Protein AF-A0A0L0EN42-F1 (afdb_monomer_lite)

Organism: NCBI:txid43658

Foldseek 3Di:
DDPAEPVSLVQFFPDKAWDDDDPFWTWIWGAGPVRWIKIKTKGDDPSLVVLVVVLVLLVLCVPPPPHAHKYWYADPVRIIIIIGTDDDDDDDPDPVPDPVVVVVVVVVVSCVSVVVVPPVPDDDPPDD

Structure (mmCIF, N/CA/C/O backbone):
data_AF-A0A0L0EN42-F1
#
_entry.id   AF-A0A0L0EN42-F1
#
loop_
_atom_site.group_PDB
_atom_site.id
_atom_site.type_symbol
_atom_site.label_atom_id
_atom_site.label_alt_id
_atom_site.label_comp_id
_atom_site.label_asym_id
_atom_site.label_entity_id
_atom_site.label_seq_id
_atom_site.pdbx_PDB_ins_code
_atom_site.Cartn_x
_atom_site.Cartn_y
_atom_site.Cartn_z
_atom_site.occupancy
_atom_site.B_iso_or_equiv
_atom_site.auth_seq_id
_atom_site.auth_comp_id
_atom_site.auth_asym_id
_atom_site.auth_atom_id
_atom_site.pdbx_PDB_model_num
ATOM 1 N N . MET A 1 1 ? -5.933 -16.077 -3.658 1.00 55.00 1 MET A N 1
ATOM 2 C CA . MET A 1 1 ? -5.236 -16.096 -4.964 1.00 55.00 1 MET A CA 1
ATOM 3 C C . MET A 1 1 ? -3.796 -15.598 -4.807 1.00 55.00 1 MET A C 1
ATOM 5 O O . MET A 1 1 ? -3.584 -14.596 -4.129 1.00 55.00 1 MET A O 1
ATOM 9 N N . GLN A 1 2 ? -2.792 -16.281 -5.372 1.00 58.06 2 GLN A N 1
ATOM 10 C CA . GLN A 1 2 ? -1.400 -15.801 -5.377 1.00 58.06 2 GLN A CA 1
ATOM 11 C C . GLN A 1 2 ? -1.165 -14.893 -6.597 1.00 58.06 2 GLN A C 1
ATOM 13 O O . GLN A 1 2 ? -0.943 -15.361 -7.699 1.00 58.06 2 GLN A O 1
ATOM 18 N N . LEU A 1 3 ? -1.250 -13.575 -6.395 1.00 63.78 3 LEU A N 1
ATOM 19 C CA . LEU A 1 3 ? -0.816 -12.564 -7.374 1.00 63.78 3 LEU A CA 1
ATOM 20 C C . LEU A 1 3 ? 0.704 -12.365 -7.292 1.00 63.78 3 LEU A C 1
ATOM 22 O O . LEU A 1 3 ? 1.148 -11.535 -6.509 1.00 63.78 3 LEU A O 1
ATOM 26 N N . ASP A 1 4 ? 1.511 -13.168 -7.968 1.00 67.56 4 ASP A N 1
ATOM 27 C CA . ASP A 1 4 ? 2.984 -13.143 -7.867 1.00 67.56 4 ASP A CA 1
ATOM 28 C C . ASP A 1 4 ? 3.686 -12.686 -9.153 1.00 67.56 4 ASP A C 1
ATOM 30 O O . ASP A 1 4 ? 4.866 -12.340 -9.132 1.00 67.56 4 ASP A O 1
ATOM 34 N N . SER A 1 5 ? 2.951 -12.604 -10.260 1.00 69.31 5 SER A N 1
ATOM 35 C CA . SER A 1 5 ? 3.481 -12.223 -11.566 1.00 69.31 5 SER A CA 1
ATOM 36 C C . SER A 1 5 ? 2.542 -11.276 -12.322 1.00 69.31 5 SER A C 1
ATOM 38 O O . SER A 1 5 ? 1.325 -11.297 -12.105 1.00 69.31 5 SER A O 1
ATOM 40 N N . PRO A 1 6 ? 3.053 -10.479 -13.281 1.00 69.19 6 PRO A N 1
ATOM 41 C CA . PRO A 1 6 ? 2.205 -9.662 -14.149 1.00 69.19 6 PRO A CA 1
ATOM 42 C C . PRO A 1 6 ? 1.152 -10.486 -14.910 1.00 69.19 6 PRO A C 1
ATOM 44 O O . PRO A 1 6 ? 0.053 -9.995 -15.160 1.00 69.19 6 PRO A O 1
ATOM 47 N N . GLY A 1 7 ? 1.477 -11.736 -15.265 1.00 70.94 7 GLY A N 1
ATOM 48 C CA . GLY A 1 7 ? 0.571 -12.661 -15.950 1.00 70.94 7 GLY A CA 1
ATOM 49 C C . GLY A 1 7 ? -0.623 -13.061 -15.083 1.00 70.94 7 GLY A C 1
ATOM 50 O O . GLY A 1 7 ? -1.767 -12.879 -15.499 1.00 70.94 7 GLY A O 1
ATOM 51 N N . THR A 1 8 ? -0.366 -13.509 -13.850 1.00 73.50 8 THR A N 1
ATOM 52 C CA . THR A 1 8 ? -1.430 -13.843 -12.878 1.00 73.50 8 THR A CA 1
ATOM 53 C C . THR A 1 8 ? -2.295 -12.635 -12.518 1.00 73.50 8 THR A C 1
ATOM 55 O O . THR A 1 8 ? -3.508 -12.764 -12.365 1.00 73.50 8 THR A O 1
ATOM 58 N N . LEU A 1 9 ? -1.696 -11.440 -12.455 1.00 73.25 9 LEU A N 1
ATOM 59 C CA . LEU A 1 9 ? -2.417 -10.197 -12.205 1.00 73.25 9 LEU A CA 1
ATOM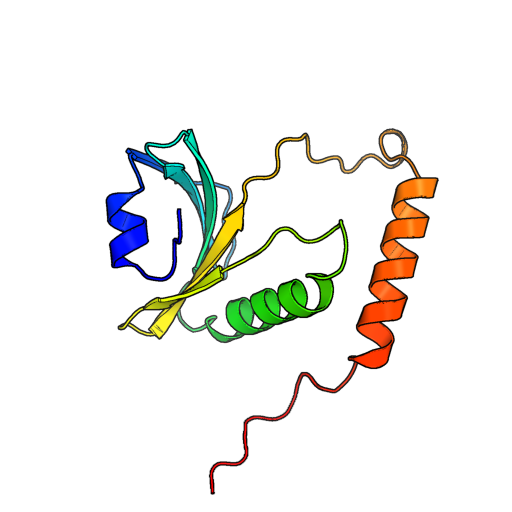 60 C C . LEU A 1 9 ? -3.405 -9.885 -13.333 1.00 73.25 9 LEU A C 1
ATOM 62 O O . LEU A 1 9 ? -4.574 -9.628 -13.062 1.00 73.25 9 LEU A O 1
ATOM 66 N N . LYS A 1 10 ? -2.969 -9.964 -14.596 1.00 74.88 10 LYS A N 1
ATOM 67 C CA . LYS A 1 10 ? -3.837 -9.712 -15.759 1.00 74.88 10 LYS A CA 1
ATOM 68 C C . LYS A 1 10 ? -5.030 -10.662 -15.830 1.00 74.88 10 LYS A C 1
ATOM 70 O O . LYS A 1 10 ? -6.108 -10.229 -16.208 1.00 74.88 10 LYS A O 1
ATOM 75 N N . GLN A 1 11 ? -4.839 -11.929 -15.469 1.00 78.19 11 GLN A N 1
ATOM 76 C CA . GLN A 1 11 ? -5.908 -12.933 -15.488 1.00 78.19 11 GLN A CA 1
ATOM 77 C C . GLN A 1 11 ? -6.940 -12.731 -14.367 1.00 78.19 11 GLN A C 1
ATOM 79 O O . GLN A 1 11 ? -8.078 -13.163 -14.502 1.00 78.19 11 GLN A O 1
ATOM 84 N N . CYS A 1 12 ? -6.551 -12.076 -13.271 1.00 81.12 12 CYS A N 1
ATOM 85 C CA . CYS A 1 12 ? -7.423 -11.806 -12.129 1.00 81.12 12 CYS A CA 1
ATOM 86 C C . CYS A 1 12 ? -8.366 -10.620 -12.367 1.00 81.12 12 CYS A C 1
ATOM 88 O O . CYS A 1 12 ? -9.507 -10.641 -11.909 1.00 81.12 12 CYS A O 1
ATOM 90 N N . ILE A 1 13 ? -7.877 -9.575 -13.044 1.00 87.25 13 ILE A N 1
ATOM 91 C CA . ILE A 1 13 ? -8.533 -8.266 -13.124 1.00 87.25 13 ILE A CA 1
ATOM 92 C C . ILE A 1 13 ? -9.760 -8.316 -14.038 1.00 87.25 13 ILE A C 1
ATOM 94 O O . ILE A 1 13 ? -9.641 -8.561 -15.236 1.00 87.25 13 ILE A O 1
ATOM 98 N N . ILE A 1 14 ? -10.921 -7.963 -13.489 1.00 93.00 14 ILE A N 1
ATOM 99 C CA . ILE A 1 14 ? -12.152 -7.720 -14.258 1.00 93.00 14 ILE A CA 1
ATOM 100 C C . ILE A 1 14 ? -12.394 -6.230 -14.501 1.00 93.00 14 ILE A C 1
ATOM 102 O O . ILE A 1 14 ? -13.063 -5.853 -15.459 1.00 93.00 14 ILE A O 1
ATOM 106 N N . SER A 1 15 ? -11.861 -5.367 -13.634 1.00 92.31 15 SER A N 1
ATOM 107 C CA . SER A 1 15 ? -12.016 -3.922 -13.745 1.00 92.31 15 SER A CA 1
ATOM 108 C C . SER A 1 15 ? -10.841 -3.192 -13.111 1.00 92.31 15 SER A C 1
ATOM 110 O O . SER A 1 15 ? -10.227 -3.660 -12.149 1.00 92.31 15 SER A O 1
ATOM 112 N N . GLN A 1 16 ? -10.540 -2.021 -13.659 1.00 93.31 16 GLN A N 1
ATOM 113 C CA . GLN A 1 16 ? -9.523 -1.120 -13.147 1.00 93.31 16 GLN A CA 1
ATOM 114 C C . GLN A 1 16 ? -10.074 0.302 -13.089 1.00 93.31 16 GLN A C 1
ATOM 116 O O . GLN A 1 16 ? -10.736 0.763 -14.020 1.00 93.31 16 GLN A O 1
ATOM 121 N N . ARG A 1 17 ? -9.780 1.012 -12.002 1.00 92.62 17 ARG A N 1
ATOM 122 C CA . ARG A 1 17 ? -10.180 2.407 -11.807 1.00 92.62 17 ARG A CA 1
ATOM 123 C C . ARG A 1 17 ? -8.960 3.242 -11.419 1.00 92.62 17 ARG A C 1
ATOM 125 O O . ARG A 1 17 ? -8.306 2.904 -10.432 1.00 92.62 17 ARG A O 1
ATOM 132 N N . PRO A 1 18 ? -8.643 4.332 -12.135 1.00 92.00 18 PRO A N 1
ATOM 133 C CA . PRO A 1 18 ? -7.560 5.217 -11.725 1.00 92.00 18 PRO A CA 1
ATOM 134 C C . PRO A 1 18 ? -7.873 5.839 -10.359 1.00 92.00 18 PRO A C 1
ATOM 136 O O . PRO A 1 18 ? -9.006 6.241 -10.081 1.00 92.00 18 PRO A O 1
ATOM 139 N N . LEU A 1 19 ? -6.857 5.899 -9.506 1.00 89.44 19 LEU A N 1
ATOM 140 C CA . LEU A 1 19 ? -6.873 6.627 -8.241 1.00 89.44 19 LEU A CA 1
ATOM 141 C C . LEU A 1 19 ? -5.972 7.858 -8.368 1.00 89.44 19 LEU A C 1
ATOM 143 O O . LEU A 1 19 ? -5.236 8.005 -9.343 1.00 89.44 19 LEU A O 1
ATOM 147 N N . GLN A 1 20 ? -6.001 8.734 -7.365 1.00 86.38 20 GLN A N 1
ATOM 148 C CA . GLN A 1 20 ? -5.085 9.869 -7.319 1.00 86.38 20 GLN A CA 1
ATOM 149 C C . GLN A 1 20 ? -3.629 9.368 -7.303 1.00 86.38 20 GLN A C 1
ATOM 151 O O . GLN A 1 20 ? -3.198 8.679 -6.374 1.00 86.38 20 GLN A O 1
ATOM 156 N N . GLY A 1 21 ? -2.897 9.673 -8.374 1.00 82.50 21 GLY A N 1
ATOM 157 C CA . GLY A 1 21 ? -1.463 9.427 -8.507 1.00 82.50 21 GLY A CA 1
ATOM 158 C C . GLY A 1 21 ? -0.629 10.608 -8.015 1.00 82.50 21 GLY A C 1
ATOM 159 O O . GLY A 1 21 ? -1.152 11.591 -7.485 1.00 82.50 21 GLY A O 1
ATOM 160 N N . GLY A 1 22 ? 0.681 10.515 -8.216 1.00 84.31 22 GLY A N 1
ATOM 161 C CA . GLY A 1 22 ? 1.627 11.589 -7.935 1.00 84.31 22 GLY A CA 1
ATOM 162 C C . GLY A 1 22 ? 2.695 11.698 -9.017 1.00 84.31 22 GLY A C 1
ATOM 163 O O . GLY A 1 22 ? 2.691 10.971 -10.002 1.00 84.31 22 GLY A O 1
ATOM 164 N N . LEU A 1 23 ? 3.668 12.584 -8.808 1.00 84.88 23 LEU A N 1
ATOM 165 C CA . LEU A 1 23 ? 4.730 12.853 -9.789 1.00 84.88 23 LEU A CA 1
ATOM 166 C C . LEU A 1 23 ? 5.629 11.639 -10.087 1.00 84.88 23 LEU A C 1
ATOM 168 O O . LEU A 1 23 ? 6.286 11.591 -11.121 1.00 84.88 23 LEU A O 1
ATOM 172 N N . THR A 1 24 ? 5.685 10.667 -9.173 1.00 85.25 24 THR A N 1
ATOM 173 C CA . THR A 1 24 ? 6.597 9.515 -9.251 1.00 85.25 24 THR A CA 1
ATOM 174 C C . THR A 1 24 ? 5.896 8.194 -9.549 1.00 85.25 24 THR A C 1
ATOM 176 O O . THR A 1 24 ? 6.571 7.190 -9.794 1.00 85.25 24 THR A O 1
ATOM 179 N N . HIS A 1 25 ? 4.563 8.161 -9.495 1.00 88.44 25 HIS A N 1
ATOM 180 C CA . HIS A 1 25 ? 3.796 6.930 -9.619 1.00 88.44 25 HIS A CA 1
ATOM 181 C C . HIS A 1 25 ? 2.334 7.177 -9.989 1.00 88.44 25 HIS A C 1
ATOM 183 O O . HIS A 1 25 ? 1.707 8.121 -9.507 1.00 88.44 25 HIS A O 1
ATOM 189 N N . ASP A 1 26 ? 1.771 6.226 -10.724 1.00 90.19 26 ASP A N 1
ATOM 190 C CA . ASP A 1 26 ? 0.330 6.111 -10.908 1.00 90.19 26 ASP A CA 1
ATOM 191 C C . ASP A 1 26 ? -0.255 5.152 -9.876 1.00 90.19 26 ASP A C 1
ATOM 193 O O . ASP A 1 26 ? 0.353 4.129 -9.550 1.00 90.19 26 ASP A O 1
ATOM 197 N N . ASN A 1 27 ? -1.458 5.462 -9.394 1.00 92.19 27 ASN A N 1
ATOM 198 C CA . ASN A 1 27 ? -2.240 4.561 -8.557 1.00 92.19 27 ASN A CA 1
ATOM 199 C C . ASN A 1 27 ? -3.474 4.088 -9.324 1.00 92.19 27 ASN A C 1
ATOM 201 O O . ASN A 1 27 ? -4.190 4.869 -9.948 1.00 92.19 27 ASN A O 1
ATOM 205 N N . THR A 1 28 ? -3.756 2.795 -9.262 1.00 93.31 28 THR A N 1
ATOM 206 C CA . THR A 1 28 ? -4.943 2.194 -9.874 1.00 93.31 28 THR A CA 1
ATOM 207 C C . THR A 1 28 ? -5.552 1.203 -8.899 1.00 93.31 28 THR A C 1
ATOM 209 O O . THR A 1 28 ? -4.843 0.378 -8.329 1.00 93.31 28 THR A O 1
ATOM 212 N N . LEU A 1 29 ? -6.861 1.281 -8.696 1.00 93.44 29 LEU A N 1
ATOM 213 C CA . LEU A 1 29 ? -7.624 0.242 -8.024 1.00 93.44 29 LEU A CA 1
ATOM 214 C C . LEU A 1 29 ? -7.875 -0.887 -9.022 1.00 93.44 29 LEU A C 1
ATOM 216 O O . LEU A 1 29 ? -8.455 -0.658 -10.081 1.00 93.44 29 LEU A O 1
ATOM 220 N N . LEU A 1 30 ? -7.434 -2.085 -8.677 1.00 93.31 30 LEU A N 1
ATOM 221 C CA . LEU A 1 30 ? -7.657 -3.319 -9.411 1.00 93.31 30 LEU A CA 1
ATOM 222 C C . LEU A 1 30 ? -8.744 -4.111 -8.693 1.00 93.31 30 LEU A C 1
ATOM 224 O O . LEU A 1 30 ? -8.632 -4.358 -7.491 1.00 93.31 30 LEU A O 1
ATOM 228 N N . ILE A 1 31 ? -9.773 -4.509 -9.431 1.00 93.81 31 ILE A N 1
ATOM 229 C CA . ILE A 1 31 ? -10.866 -5.339 -8.933 1.00 93.81 31 ILE A CA 1
ATOM 230 C C . ILE A 1 31 ? -10.761 -6.686 -9.633 1.00 93.81 31 ILE A C 1
ATOM 232 O O . ILE A 1 31 ? -10.784 -6.756 -10.867 1.00 93.81 31 ILE A O 1
ATOM 236 N N . CYS A 1 32 ? -10.615 -7.741 -8.842 1.00 91.62 32 CYS A N 1
ATOM 237 C CA . CYS A 1 32 ? -10.498 -9.103 -9.331 1.00 91.62 32 CYS A CA 1
ATOM 238 C C . CYS A 1 32 ? -11.849 -9.815 -9.437 1.00 91.62 32 CYS A C 1
ATOM 240 O O . CYS A 1 32 ? -12.828 -9.421 -8.804 1.00 91.62 32 CYS A O 1
ATOM 242 N N . ALA A 1 33 ? -11.892 -10.892 -10.225 1.00 90.38 33 ALA A N 1
ATOM 243 C CA . ALA A 1 33 ? -13.086 -11.723 -10.400 1.00 90.38 33 ALA A CA 1
ATOM 244 C C . ALA A 1 33 ? -13.604 -12.336 -9.085 1.00 90.38 33 ALA A C 1
ATOM 246 O O . ALA A 1 33 ? -14.804 -12.535 -8.934 1.00 90.38 33 ALA A O 1
ATOM 247 N N . ASP A 1 34 ? -12.710 -12.601 -8.127 1.00 89.31 34 ASP A N 1
ATOM 248 C CA . ASP A 1 34 ? -13.047 -13.103 -6.788 1.00 89.31 34 ASP A CA 1
ATOM 249 C C . ASP A 1 34 ? -13.562 -12.008 -5.832 1.00 89.31 34 ASP A C 1
ATOM 251 O O . ASP A 1 34 ? -13.780 -12.266 -4.651 1.00 89.31 34 ASP A O 1
ATOM 255 N N . GLY A 1 35 ? -13.738 -10.779 -6.327 1.00 89.19 35 GLY A N 1
ATOM 256 C CA . GLY A 1 35 ? -14.147 -9.615 -5.544 1.00 89.19 35 GLY A CA 1
ATOM 257 C C . GLY A 1 35 ? -13.012 -8.966 -4.752 1.00 89.19 35 GLY A C 1
ATOM 258 O O . GLY A 1 35 ? -13.221 -7.900 -4.170 1.00 89.19 35 GLY A O 1
ATOM 259 N N . SER A 1 36 ? -11.804 -9.547 -4.740 1.00 89.81 36 SER A N 1
ATOM 260 C CA . SER A 1 36 ? -10.667 -8.938 -4.053 1.00 89.81 36 SER A CA 1
ATOM 261 C C . SER A 1 36 ? -10.249 -7.632 -4.729 1.00 89.81 36 SER A C 1
ATOM 263 O O . SER A 1 36 ? -10.267 -7.489 -5.956 1.00 89.81 36 SER A O 1
ATOM 265 N N . GLN A 1 37 ? -9.875 -6.657 -3.904 1.00 92.50 37 GLN A N 1
ATOM 266 C CA . GLN A 1 37 ? -9.498 -5.324 -4.352 1.00 92.50 37 GLN A CA 1
ATOM 267 C C . GLN A 1 37 ? -8.061 -5.012 -3.955 1.00 92.50 37 GLN A C 1
ATOM 269 O O . GLN A 1 37 ? -7.644 -5.225 -2.814 1.00 92.50 37 GLN A O 1
ATOM 274 N N . TRP A 1 38 ? -7.308 -4.472 -4.907 1.00 92.69 38 TRP A N 1
ATOM 275 C CA . TRP A 1 38 ? -5.888 -4.182 -4.752 1.00 92.69 38 TRP A CA 1
ATOM 276 C C . TRP A 1 38 ? -5.582 -2.781 -5.252 1.00 92.69 38 TRP A C 1
ATOM 278 O O . TRP A 1 38 ? -5.990 -2.394 -6.343 1.00 92.69 38 TRP A O 1
ATOM 288 N N . VAL A 1 39 ? -4.807 -2.018 -4.493 1.00 92.38 39 VAL A N 1
ATOM 289 C CA . VAL A 1 39 ? -4.206 -0.784 -4.992 1.00 92.38 39 VAL A CA 1
ATOM 290 C C . VAL A 1 39 ? -2.877 -1.141 -5.645 1.00 92.38 39 VAL A C 1
ATOM 292 O O . VAL A 1 39 ? -1.968 -1.652 -4.991 1.00 92.38 39 VAL A O 1
ATOM 295 N N . CYS A 1 40 ? -2.768 -0.858 -6.937 1.00 91.81 40 CYS A N 1
ATOM 296 C CA . CYS A 1 40 ? -1.554 -0.988 -7.723 1.00 91.81 40 CYS A CA 1
ATOM 297 C C . CYS A 1 40 ? -0.882 0.372 -7.867 1.00 91.81 40 CYS A C 1
ATOM 299 O O . CYS A 1 40 ? -1.424 1.271 -8.510 1.00 91.81 40 CYS A O 1
ATOM 301 N N . LYS A 1 41 ? 0.320 0.490 -7.310 1.00 92.44 41 LYS A N 1
ATOM 302 C CA . LYS A 1 41 ? 1.199 1.645 -7.464 1.00 92.44 41 LYS A CA 1
ATOM 303 C C . LYS A 1 41 ? 2.271 1.321 -8.495 1.00 92.44 41 LYS A C 1
ATOM 305 O O . LYS A 1 41 ? 3.076 0.418 -8.277 1.00 92.44 41 LYS A O 1
ATOM 310 N N . ARG A 1 42 ? 2.282 2.022 -9.626 1.00 90.00 42 ARG A N 1
ATOM 311 C CA . ARG A 1 42 ? 3.227 1.796 -10.731 1.00 90.00 42 ARG A CA 1
ATOM 312 C C . ARG A 1 42 ? 4.219 2.947 -10.816 1.00 90.00 42 ARG A C 1
ATOM 314 O O . ARG A 1 42 ? 3.802 4.095 -10.889 1.00 90.00 42 ARG A O 1
ATOM 321 N N . SER A 1 43 ? 5.517 2.650 -10.836 1.0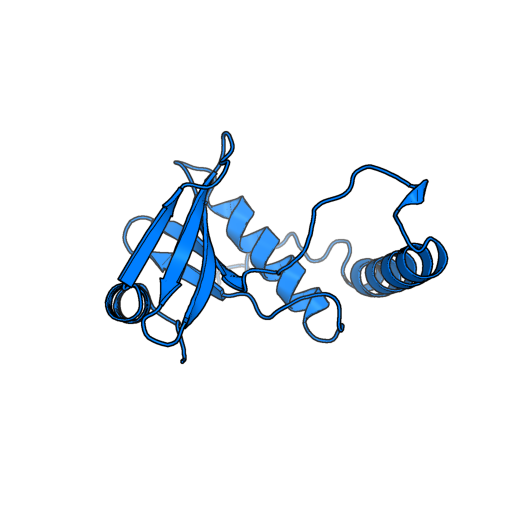0 88.00 43 SER A N 1
ATOM 322 C CA . SER A 1 43 ? 6.564 3.675 -10.946 1.00 88.00 43 SER A CA 1
ATOM 323 C C . SER A 1 43 ? 6.519 4.387 -12.299 1.00 88.00 43 SER A C 1
ATOM 325 O O . SER A 1 43 ? 6.458 3.718 -13.334 1.00 88.00 43 SER A O 1
ATOM 327 N N . LEU A 1 44 ? 6.660 5.713 -12.294 1.00 84.81 44 LEU A N 1
ATOM 328 C CA . LEU A 1 44 ? 6.855 6.523 -13.495 1.00 84.81 44 LEU A CA 1
ATOM 329 C C . LEU A 1 44 ? 8.353 6.770 -13.736 1.00 84.81 44 LEU A C 1
ATOM 331 O O . LEU A 1 44 ? 9.081 7.225 -12.852 1.00 84.81 44 LEU A O 1
ATOM 335 N N . GLY A 1 45 ? 8.825 6.472 -14.949 1.00 76.75 45 GLY A N 1
ATOM 336 C CA . GLY A 1 45 ? 10.191 6.779 -15.385 1.00 76.75 45 GLY A CA 1
ATOM 337 C C . GLY A 1 45 ? 11.293 6.173 -14.502 1.00 76.75 45 GLY A C 1
ATOM 338 O O . GLY A 1 45 ? 11.311 4.970 -14.239 1.00 76.75 45 GLY A O 1
ATOM 339 N N . ARG A 1 46 ? 12.244 7.013 -14.065 1.00 68.62 46 ARG A N 1
ATOM 340 C CA . ARG A 1 46 ? 13.442 6.600 -13.304 1.00 68.62 46 ARG A CA 1
ATOM 341 C C . ARG A 1 46 ? 13.192 6.389 -11.802 1.00 68.62 46 ARG A C 1
ATOM 343 O O . ARG A 1 46 ? 14.113 6.004 -11.090 1.00 68.62 46 ARG A O 1
ATOM 350 N N . HIS A 1 47 ? 11.972 6.592 -11.298 1.00 66.00 47 HIS A N 1
ATOM 351 C CA . HIS A 1 47 ? 11.649 6.503 -9.862 1.00 66.00 47 HIS A CA 1
ATOM 352 C C . HIS A 1 47 ? 11.445 5.066 -9.347 1.00 66.00 47 HIS A C 1
ATOM 354 O O . HIS A 1 47 ? 10.669 4.818 -8.427 1.00 66.00 47 HIS A O 1
ATOM 360 N N . GLN A 1 48 ? 12.153 4.101 -9.933 1.00 66.25 48 GLN A N 1
ATOM 361 C CA . GLN A 1 48 ? 12.002 2.676 -9.637 1.00 66.25 48 GLN A CA 1
ATOM 362 C C . GLN A 1 48 ? 12.530 2.310 -8.243 1.00 66.25 48 GLN A C 1
ATOM 364 O O . GLN A 1 48 ? 11.975 1.435 -7.596 1.00 66.25 48 GLN A O 1
ATOM 369 N N . SER A 1 49 ? 13.560 2.993 -7.732 1.00 62.59 49 SER A N 1
ATOM 370 C CA . SER A 1 49 ? 14.122 2.693 -6.404 1.00 62.59 49 SER A CA 1
ATOM 371 C C . SER A 1 49 ? 13.125 2.912 -5.260 1.00 62.59 49 SER A C 1
ATOM 373 O O . SER A 1 49 ? 13.162 2.183 -4.272 1.00 62.59 49 SER A O 1
ATOM 375 N N . GLY A 1 50 ? 12.195 3.861 -5.409 1.00 81.19 50 GLY A N 1
ATOM 376 C CA . GLY A 1 50 ? 11.247 4.224 -4.355 1.00 81.19 50 GLY A CA 1
ATOM 377 C C . GLY A 1 50 ? 10.281 3.099 -3.976 1.00 81.19 50 GLY A C 1
ATOM 378 O O . GLY A 1 50 ? 10.038 2.886 -2.791 1.00 81.19 50 GLY A O 1
ATOM 379 N N . LEU A 1 51 ? 9.775 2.337 -4.954 1.00 87.81 51 LEU A N 1
ATOM 380 C CA . LEU A 1 51 ? 8.820 1.253 -4.680 1.00 87.81 51 LEU A CA 1
ATOM 381 C C . LEU A 1 51 ? 9.480 0.044 -4.014 1.00 87.81 51 LEU A C 1
ATOM 383 O O . LEU A 1 51 ? 8.852 -0.606 -3.182 1.00 87.81 51 LEU A O 1
ATOM 387 N N . ALA A 1 52 ? 10.745 -0.240 -4.331 1.00 85.19 52 ALA A N 1
ATOM 388 C CA . ALA A 1 52 ? 11.502 -1.292 -3.660 1.00 85.19 52 ALA A CA 1
ATOM 389 C C . ALA A 1 52 ? 11.749 -0.960 -2.181 1.00 85.19 52 ALA A C 1
ATOM 391 O O . ALA A 1 52 ? 11.558 -1.818 -1.319 1.00 85.19 52 ALA A O 1
ATOM 392 N N . THR A 1 53 ? 12.121 0.288 -1.879 1.00 85.38 53 THR A N 1
ATOM 393 C CA . THR A 1 53 ? 12.259 0.757 -0.494 1.00 85.38 53 THR A CA 1
ATOM 394 C C . THR A 1 53 ? 10.925 0.693 0.245 1.00 85.38 53 THR A C 1
ATOM 396 O O . THR A 1 53 ? 10.876 0.169 1.352 1.00 85.38 53 THR A O 1
ATOM 399 N N . GLU A 1 54 ? 9.837 1.150 -0.378 1.00 88.00 54 GLU A N 1
ATOM 400 C CA . GLU A 1 54 ? 8.491 1.095 0.205 1.00 88.00 54 GLU A CA 1
ATOM 401 C C . GLU A 1 54 ? 8.041 -0.346 0.495 1.00 88.00 54 GLU A C 1
ATOM 403 O O . GLU A 1 54 ? 7.564 -0.634 1.592 1.00 88.00 54 GLU A O 1
ATOM 408 N N . ALA A 1 55 ? 8.261 -1.279 -0.436 1.00 88.31 55 ALA A N 1
ATOM 409 C CA . ALA A 1 55 ? 7.978 -2.700 -0.229 1.00 88.31 55 ALA A CA 1
ATOM 410 C C . ALA A 1 55 ? 8.781 -3.288 0.944 1.00 88.31 55 ALA A C 1
ATOM 412 O O . ALA A 1 55 ? 8.244 -4.055 1.743 1.00 88.31 55 ALA A O 1
ATOM 413 N N . ASN A 1 56 ? 10.052 -2.900 1.080 1.00 84.69 56 ASN A N 1
ATOM 414 C CA . ASN A 1 56 ? 10.884 -3.314 2.207 1.00 84.69 56 ASN A CA 1
ATOM 415 C C . ASN A 1 56 ? 10.382 -2.733 3.539 1.00 84.69 56 ASN A C 1
ATOM 417 O O . ASN A 1 56 ? 10.399 -3.413 4.555 1.00 84.69 56 ASN A O 1
ATOM 421 N N . THR A 1 57 ? 9.877 -1.499 3.564 1.00 84.38 57 THR A N 1
ATOM 422 C CA . THR A 1 57 ? 9.247 -0.956 4.778 1.00 84.38 57 THR A CA 1
ATOM 423 C C . THR A 1 57 ? 8.029 -1.783 5.193 1.00 84.38 57 THR A C 1
ATOM 425 O O . THR A 1 57 ? 7.874 -2.087 6.374 1.00 84.38 57 THR A O 1
ATOM 428 N N . TYR A 1 58 ? 7.194 -2.206 4.240 1.00 85.75 58 TYR A N 1
ATOM 429 C CA . TYR A 1 58 ? 6.064 -3.087 4.538 1.00 85.75 58 TYR A CA 1
ATOM 430 C C . TYR A 1 58 ? 6.497 -4.458 5.074 1.00 85.75 58 TYR A C 1
ATOM 432 O O . TYR A 1 58 ? 5.834 -4.975 5.971 1.00 85.75 58 TYR A O 1
ATOM 440 N N . SER A 1 59 ? 7.597 -5.040 4.582 1.00 83.25 59 SER A N 1
ATOM 441 C CA . SER A 1 59 ? 8.085 -6.331 5.091 1.00 83.25 59 SER A CA 1
ATOM 442 C C . SER A 1 59 ? 8.578 -6.240 6.538 1.00 83.25 59 SER A C 1
ATOM 444 O O . SER A 1 59 ? 8.305 -7.145 7.324 1.00 83.25 59 SER A O 1
ATOM 446 N N . LEU A 1 60 ? 9.209 -5.126 6.930 1.00 81.38 60 LEU A N 1
ATOM 447 C CA . LEU A 1 60 ? 9.585 -4.872 8.329 1.00 81.38 60 LEU A CA 1
ATOM 448 C C . LEU A 1 60 ? 8.364 -4.8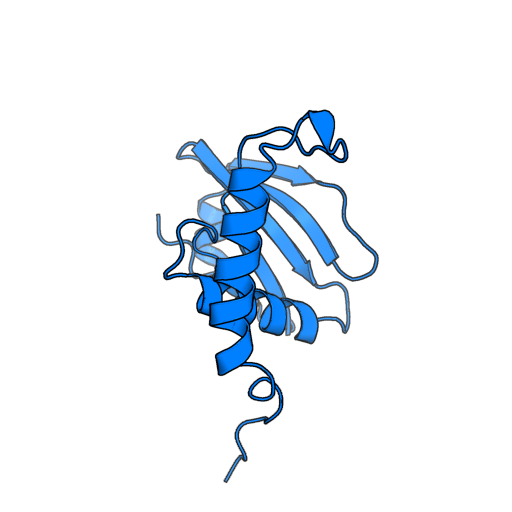15 9.255 1.00 81.38 60 LEU A C 1
ATOM 450 O O . LEU A 1 60 ? 8.441 -5.201 10.419 1.00 81.38 60 LEU A O 1
ATOM 454 N N . LEU A 1 61 ? 7.228 -4.357 8.732 1.00 80.56 61 LEU A N 1
ATOM 455 C CA . LEU A 1 61 ? 5.972 -4.251 9.467 1.00 80.56 61 LEU A CA 1
ATOM 456 C C . LEU A 1 61 ? 5.089 -5.503 9.341 1.00 80.56 61 LEU A C 1
ATOM 458 O O . LEU A 1 61 ? 4.028 -5.537 9.957 1.00 80.56 61 LEU A O 1
ATOM 462 N N . ALA A 1 62 ? 5.492 -6.534 8.591 1.00 79.94 62 ALA A N 1
ATOM 463 C CA . ALA A 1 62 ? 4.633 -7.681 8.271 1.00 79.94 62 ALA A CA 1
ATOM 464 C C . ALA A 1 62 ? 4.172 -8.482 9.503 1.00 79.94 62 ALA A C 1
ATOM 466 O O . ALA A 1 62 ? 3.098 -9.073 9.483 1.00 79.94 62 ALA A O 1
ATOM 467 N N . ASN A 1 63 ? 4.956 -8.467 10.586 1.00 74.56 63 ASN A N 1
ATOM 468 C CA . ASN A 1 63 ? 4.603 -9.112 11.859 1.00 74.56 63 ASN A CA 1
ATOM 469 C C . ASN A 1 63 ? 3.736 -8.225 12.768 1.00 74.56 63 ASN A C 1
ATOM 471 O O . ASN A 1 63 ? 3.473 -8.576 13.915 1.00 74.56 63 ASN A O 1
ATOM 475 N N . THR A 1 64 ? 3.314 -7.061 12.279 1.00 74.19 64 THR A N 1
ATOM 476 C CA . THR A 1 64 ? 2.383 -6.179 12.977 1.00 74.19 64 THR A CA 1
ATOM 477 C C . THR A 1 64 ? 0.987 -6.334 12.405 1.00 74.19 64 THR A C 1
ATOM 479 O O . THR A 1 64 ? 0.810 -6.618 11.225 1.00 74.19 64 THR A O 1
ATOM 482 N N . HIS A 1 65 ? -0.025 -6.028 13.208 1.00 74.44 65 HIS A N 1
ATOM 483 C CA . HIS A 1 65 ? -1.406 -5.941 12.728 1.00 74.44 65 HIS A CA 1
ATOM 484 C C . HIS A 1 65 ? -1.662 -4.705 11.840 1.00 74.44 65 HIS A C 1
ATOM 486 O O . HIS A 1 65 ? -2.792 -4.472 11.422 1.00 74.44 65 HIS A O 1
ATOM 492 N N . PHE A 1 66 ? -0.633 -3.890 11.579 1.00 72.12 66 PHE A N 1
ATOM 493 C CA . PHE A 1 66 ? -0.751 -2.583 10.930 1.00 72.12 66 PHE A CA 1
ATOM 494 C C . PHE A 1 66 ? -0.413 -2.609 9.443 1.00 72.12 66 PHE A C 1
ATOM 496 O O . PHE A 1 66 ? -0.840 -1.726 8.700 1.00 72.12 66 PHE A O 1
ATOM 503 N N . ALA A 1 67 ? 0.361 -3.599 9.002 1.00 75.19 67 ALA A N 1
ATOM 504 C CA . ALA A 1 67 ? 0.705 -3.764 7.603 1.00 75.19 67 ALA A CA 1
ATOM 505 C C . ALA A 1 67 ? -0.037 -4.962 7.028 1.00 75.19 67 ALA A C 1
ATOM 507 O O . ALA A 1 67 ? 0.103 -6.092 7.490 1.00 75.19 67 ALA A O 1
ATOM 508 N N . LEU A 1 68 ? -0.798 -4.710 5.971 1.00 80.25 68 LEU A N 1
ATOM 509 C CA . LEU A 1 68 ? -1.308 -5.789 5.146 1.00 80.25 68 LEU A CA 1
ATOM 510 C C . LEU A 1 68 ? -0.194 -6.302 4.221 1.00 80.25 68 LEU A C 1
ATOM 512 O O . LEU A 1 68 ? 0.658 -5.511 3.801 1.00 80.25 68 LEU A O 1
ATOM 516 N N . PRO A 1 69 ? -0.197 -7.600 3.867 1.00 82.00 69 PRO A N 1
ATOM 517 C CA . PRO A 1 69 ? 0.805 -8.171 2.979 1.00 82.00 69 PRO A CA 1
ATOM 518 C C . PRO A 1 69 ? 0.854 -7.428 1.644 1.00 82.00 69 PRO A C 1
ATOM 520 O O . PRO A 1 69 ? -0.141 -7.365 0.923 1.00 82.00 69 PRO A O 1
ATOM 523 N N . THR A 1 70 ? 2.018 -6.885 1.301 1.00 87.81 70 THR A N 1
ATOM 524 C CA . THR A 1 70 ? 2.246 -6.221 0.013 1.00 87.81 70 THR A CA 1
ATOM 525 C C . THR A 1 70 ? 3.073 -7.098 -0.912 1.00 87.81 70 THR A C 1
ATOM 527 O O . THR A 1 70 ? 3.730 -8.048 -0.481 1.00 87.81 70 THR A O 1
ATOM 530 N N . LYS A 1 71 ? 3.021 -6.804 -2.211 1.00 88.19 71 LYS A N 1
ATOM 531 C CA . LYS A 1 71 ? 3.770 -7.541 -3.228 1.00 88.19 71 LYS A CA 1
ATOM 532 C C . LYS A 1 71 ? 4.417 -6.599 -4.220 1.00 88.19 71 LYS A C 1
ATOM 534 O O . LYS A 1 71 ? 3.735 -5.810 -4.869 1.00 88.19 71 LYS A O 1
ATOM 539 N N . LEU A 1 72 ? 5.731 -6.719 -4.360 1.00 88.88 72 LEU A N 1
ATOM 540 C CA . LEU A 1 72 ? 6.494 -6.001 -5.369 1.00 88.88 72 LEU A CA 1
ATOM 541 C C . LEU A 1 72 ? 6.663 -6.889 -6.602 1.00 88.88 72 LEU A C 1
ATOM 543 O O . LEU A 1 72 ? 7.346 -7.908 -6.551 1.00 88.88 72 LEU A O 1
ATOM 547 N N . ILE A 1 73 ? 6.067 -6.478 -7.714 1.00 87.56 73 ILE A N 1
ATOM 548 C CA . ILE A 1 73 ? 6.201 -7.129 -9.013 1.00 87.56 73 ILE A CA 1
ATOM 549 C C . ILE A 1 73 ? 7.146 -6.291 -9.871 1.00 87.56 73 ILE A C 1
ATOM 551 O O . ILE A 1 73 ? 6.933 -5.093 -10.080 1.00 87.56 73 ILE A O 1
ATOM 555 N N . ARG A 1 74 ? 8.194 -6.929 -10.390 1.00 81.81 74 ARG A N 1
ATOM 556 C CA . ARG A 1 74 ? 9.109 -6.329 -11.366 1.00 81.81 74 ARG A CA 1
ATOM 557 C C . ARG A 1 74 ? 8.667 -6.749 -12.763 1.00 81.81 74 ARG A C 1
ATOM 559 O O . ARG A 1 74 ? 8.367 -7.917 -12.981 1.00 81.81 74 ARG A O 1
ATOM 566 N N . SER A 1 75 ? 8.575 -5.787 -13.673 1.00 68.44 75 SER A N 1
ATOM 567 C CA . SER A 1 75 ? 8.285 -6.030 -15.087 1.00 68.44 75 SER A CA 1
ATOM 568 C C . SER A 1 75 ? 9.573 -5.974 -15.904 1.00 68.44 75 SER A C 1
ATOM 570 O O . SER A 1 75 ? 10.522 -5.285 -15.521 1.00 68.44 75 SER A O 1
ATOM 572 N N . ASP A 1 76 ? 9.561 -6.623 -17.062 1.00 67.62 76 ASP A N 1
ATOM 573 C CA . ASP A 1 76 ? 10.707 -6.770 -17.968 1.00 67.62 76 ASP A CA 1
ATOM 574 C C . ASP A 1 76 ? 11.253 -5.417 -18.466 1.00 67.62 76 ASP A C 1
ATOM 576 O O . ASP A 1 76 ? 12.444 -5.269 -18.723 1.00 67.62 76 ASP A O 1
ATOM 580 N N . ASN A 1 77 ? 10.410 -4.378 -18.494 1.00 64.81 77 ASN A N 1
ATOM 581 C CA . ASN A 1 77 ? 10.773 -3.021 -18.928 1.00 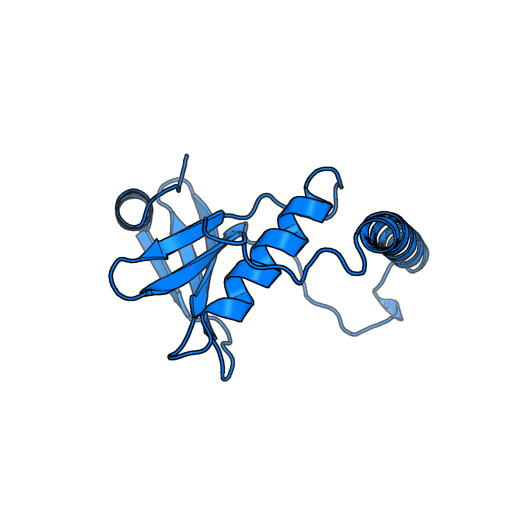64.81 77 ASN A CA 1
ATOM 582 C C . ASN A 1 77 ? 11.352 -2.150 -17.793 1.00 64.81 77 ASN A C 1
ATOM 584 O O . ASN A 1 77 ? 11.207 -0.927 -17.814 1.00 64.81 77 ASN A O 1
ATOM 588 N N . ALA A 1 78 ? 11.914 -2.766 -16.750 1.00 64.38 78 ALA A N 1
ATOM 589 C CA . ALA A 1 78 ? 12.386 -2.128 -15.514 1.00 64.38 78 ALA A CA 1
ATOM 590 C C . ALA A 1 78 ? 11.306 -1.394 -14.681 1.00 64.38 78 ALA A C 1
ATOM 592 O O . ALA A 1 78 ? 11.574 -0.947 -13.568 1.00 64.38 78 ALA A O 1
ATOM 593 N N . SER A 1 79 ? 10.056 -1.302 -15.144 1.00 76.19 79 SER A N 1
ATOM 594 C CA . SER A 1 79 ? 8.966 -0.729 -14.350 1.00 76.19 79 SER A CA 1
ATOM 595 C C . SER A 1 79 ? 8.640 -1.612 -13.143 1.00 76.19 79 SER A C 1
ATOM 597 O O . SER A 1 79 ? 8.502 -2.831 -13.281 1.00 76.19 79 SER A O 1
ATOM 599 N N . GLN A 1 80 ? 8.439 -0.996 -11.980 1.00 86.25 80 GLN A N 1
ATOM 600 C CA . GLN A 1 80 ? 8.013 -1.688 -10.767 1.00 86.25 80 GLN A CA 1
ATOM 601 C C . GLN A 1 80 ? 6.534 -1.423 -10.487 1.00 86.25 80 GLN A C 1
ATOM 603 O O . GLN A 1 80 ? 6.023 -0.322 -10.719 1.00 86.25 80 GLN A O 1
ATOM 608 N N . MET A 1 81 ? 5.851 -2.442 -9.976 1.00 90.12 81 MET A N 1
ATOM 609 C CA . MET A 1 81 ? 4.487 -2.351 -9.472 1.00 90.12 81 MET A CA 1
ATOM 610 C C . MET A 1 81 ? 4.462 -2.837 -8.030 1.00 90.12 81 MET A C 1
ATOM 612 O O . MET A 1 81 ? 4.897 -3.948 -7.742 1.00 90.12 81 MET A O 1
ATOM 616 N N . LEU A 1 82 ? 3.938 -2.018 -7.129 1.00 91.81 82 LEU A N 1
ATOM 617 C CA . LEU A 1 82 ? 3.663 -2.400 -5.753 1.00 91.81 82 LEU A CA 1
ATOM 618 C C . LEU A 1 82 ? 2.159 -2.620 -5.604 1.00 91.81 82 LEU A C 1
ATOM 620 O O . LEU A 1 82 ? 1.365 -1.698 -5.795 1.00 91.81 82 LEU A O 1
ATOM 624 N N . LEU A 1 83 ? 1.776 -3.848 -5.279 1.00 92.19 83 LEU A N 1
ATOM 625 C CA . LEU A 1 83 ? 0.407 -4.231 -4.970 1.00 92.19 83 LEU A CA 1
ATOM 626 C C . LEU A 1 83 ? 0.216 -4.248 -3.460 1.00 92.19 83 LEU A C 1
ATOM 628 O O . LEU A 1 83 ? 0.982 -4.883 -2.731 1.00 92.19 83 LEU A O 1
ATOM 632 N N . ARG A 1 84 ? -0.844 -3.594 -3.001 1.00 91.38 84 ARG A N 1
ATOM 633 C CA . ARG A 1 84 ? -1.308 -3.661 -1.615 1.00 91.38 84 ARG A CA 1
ATOM 634 C C . ARG A 1 84 ? -2.811 -3.933 -1.589 1.00 91.38 84 ARG A C 1
ATOM 636 O O . ARG A 1 84 ? -3.505 -3.435 -2.479 1.00 91.38 84 ARG A O 1
ATOM 643 N N . PRO A 1 85 ? -3.327 -4.691 -0.613 1.00 90.81 85 PRO A N 1
ATOM 644 C CA . PRO A 1 85 ? -4.763 -4.851 -0.452 1.00 90.81 85 PRO A CA 1
ATOM 645 C C . PRO A 1 85 ? -5.434 -3.487 -0.293 1.00 90.81 85 PRO A C 1
ATOM 647 O O . PRO A 1 85 ? -4.872 -2.574 0.321 1.00 90.81 85 PRO A O 1
ATOM 650 N N . TYR A 1 86 ? -6.617 -3.335 -0.878 1.00 89.44 86 TYR A N 1
ATOM 651 C CA . TYR A 1 86 ? -7.446 -2.169 -0.616 1.00 89.44 86 TYR A CA 1
ATOM 652 C C . TYR A 1 86 ? -7.897 -2.197 0.848 1.00 89.44 86 TYR A C 1
ATOM 654 O O . TYR A 1 86 ? -8.361 -3.223 1.341 1.00 89.44 86 TYR A O 1
ATOM 662 N N . ILE A 1 87 ? -7.719 -1.076 1.543 1.00 87.69 87 ILE A N 1
ATOM 663 C CA . ILE A 1 87 ? -8.175 -0.909 2.922 1.00 87.69 87 ILE A CA 1
ATOM 664 C C . ILE A 1 87 ? -9.482 -0.136 2.854 1.00 87.69 87 ILE A C 1
ATOM 666 O O . ILE A 1 87 ? -9.491 1.025 2.439 1.00 87.69 87 ILE A O 1
ATOM 670 N N . GLU A 1 88 ? -10.570 -0.785 3.252 1.00 83.38 88 GLU A N 1
ATOM 671 C CA . GLU A 1 88 ? -11.849 -0.112 3.422 1.00 83.38 88 GLU A CA 1
ATOM 672 C C . GLU A 1 88 ? -11.779 0.862 4.595 1.00 83.38 88 GLU A C 1
ATOM 674 O O . GLU A 1 88 ? -11.250 0.558 5.664 1.00 83.38 88 GLU A O 1
ATOM 679 N N . GLY A 1 89 ? -12.317 2.057 4.387 1.00 82.12 89 GLY A N 1
ATOM 680 C CA . GLY A 1 89 ? -12.349 3.087 5.407 1.00 82.12 89 GLY A CA 1
ATOM 681 C C . GLY A 1 89 ? -12.353 4.481 4.809 1.00 82.12 89 GLY A C 1
ATOM 682 O O . GLY A 1 89 ? -12.206 4.678 3.603 1.00 82.12 89 GLY A O 1
ATOM 683 N N . THR A 1 90 ? -12.525 5.465 5.683 1.00 79.31 90 THR A N 1
ATOM 684 C CA . THR A 1 90 ? -12.449 6.876 5.309 1.00 79.31 90 THR A CA 1
ATOM 685 C C . THR A 1 90 ? -11.118 7.429 5.787 1.00 79.31 90 THR A C 1
ATOM 687 O O . THR A 1 90 ? -10.784 7.327 6.966 1.00 79.31 90 THR A O 1
ATOM 690 N N . THR A 1 91 ? -10.347 8.026 4.880 1.00 81.69 91 THR A N 1
ATOM 691 C CA . THR A 1 91 ? -9.167 8.800 5.268 1.00 81.69 91 THR A CA 1
ATOM 692 C C . THR A 1 91 ? -9.619 10.009 6.075 1.00 81.69 91 THR A C 1
ATOM 694 O O . THR A 1 91 ? -10.440 10.787 5.592 1.00 81.69 91 THR A O 1
ATOM 697 N N . THR A 1 92 ? -9.071 10.195 7.272 1.00 80.56 92 THR A N 1
ATOM 698 C CA . THR A 1 92 ? -9.316 11.395 8.072 1.00 80.56 92 THR A CA 1
ATOM 699 C C . THR A 1 92 ? -8.026 12.173 8.282 1.00 80.56 92 THR A C 1
ATOM 701 O O . THR A 1 92 ? -6.954 11.599 8.466 1.00 80.56 92 THR A O 1
ATOM 704 N N . THR A 1 93 ? -8.141 13.495 8.244 1.00 81.00 93 THR A N 1
ATOM 705 C CA . THR A 1 93 ? -7.110 14.440 8.691 1.00 81.00 93 THR A CA 1
ATOM 706 C C . THR A 1 93 ? -7.486 15.089 10.026 1.00 81.00 93 THR A C 1
ATOM 708 O O . THR A 1 93 ? -6.743 15.924 10.538 1.00 81.00 93 THR A O 1
ATOM 711 N N . SER A 1 94 ? -8.638 14.721 10.601 1.00 83.19 94 SER A N 1
ATOM 712 C CA . SER A 1 94 ? -9.152 15.290 11.842 1.00 83.19 94 SER A CA 1
ATOM 713 C C . SER A 1 94 ? -8.678 14.487 13.045 1.00 83.19 94 SER A C 1
ATOM 715 O O . SER A 1 94 ? -9.087 13.345 13.253 1.00 83.19 94 SER A O 1
ATOM 717 N N . TRP A 1 95 ? -7.881 15.127 13.899 1.00 75.00 95 TRP A N 1
ATOM 718 C CA . TRP A 1 95 ? -7.470 14.564 15.187 1.00 75.00 95 TRP A CA 1
ATOM 719 C C . TRP A 1 95 ? -8.652 14.211 16.091 1.00 75.00 95 TRP A C 1
ATOM 721 O O . TRP A 1 95 ? -8.573 13.243 16.835 1.00 75.00 95 TRP A O 1
ATOM 731 N N . ALA A 1 96 ? -9.768 14.938 15.981 1.00 80.19 96 ALA A N 1
ATOM 732 C CA . ALA A 1 96 ? -10.977 14.663 16.754 1.00 80.19 96 ALA A CA 1
ATOM 733 C C . ALA A 1 96 ? -11.687 13.362 16.334 1.00 80.19 96 ALA A C 1
ATOM 735 O O . ALA A 1 96 ? -12.493 12.834 17.091 1.00 80.19 96 ALA A O 1
ATOM 736 N N . GLN A 1 97 ? -11.406 12.851 15.131 1.00 80.81 97 GLN A N 1
ATOM 737 C CA . GLN A 1 97 ? -11.957 11.591 14.622 1.00 80.81 97 GLN A CA 1
ATOM 738 C C . GLN A 1 97 ? -11.013 10.402 14.844 1.00 80.81 97 GLN A C 1
ATOM 740 O O . GLN A 1 97 ? -11.391 9.261 14.583 1.00 80.81 97 GLN A O 1
ATOM 745 N N . LEU A 1 98 ? -9.786 10.653 15.310 1.00 80.50 98 LEU A N 1
ATOM 746 C CA . LEU A 1 98 ? -8.816 9.613 15.619 1.00 80.50 98 LEU A CA 1
ATOM 747 C C . LEU A 1 98 ? -9.006 9.135 17.057 1.00 80.50 98 LEU A C 1
ATOM 749 O O . LEU A 1 98 ? -9.069 9.929 17.993 1.00 80.50 98 LEU A O 1
ATOM 753 N N . ASN A 1 99 ? -8.996 7.818 17.251 1.00 84.19 99 ASN A N 1
ATOM 754 C CA . ASN A 1 99 ? -8.739 7.266 18.572 1.00 84.19 99 ASN A CA 1
ATOM 755 C C . ASN A 1 99 ? -7.258 7.511 18.908 1.00 84.19 99 ASN A C 1
ATOM 757 O O . ASN A 1 99 ? -6.369 6.789 18.449 1.00 84.19 99 ASN A O 1
ATOM 761 N N . VAL A 1 100 ? -6.999 8.574 19.671 1.00 83.50 100 VAL A N 1
ATOM 762 C CA . VAL A 1 100 ? -5.645 9.052 19.980 1.00 83.50 100 VAL A CA 1
ATOM 763 C C . VAL A 1 100 ? -4.817 7.979 20.691 1.00 83.50 100 VAL A C 1
ATOM 765 O O . VAL A 1 100 ? -3.643 7.813 20.373 1.00 83.50 100 VAL A O 1
ATOM 768 N N . GLU A 1 101 ? -5.415 7.193 21.588 1.00 86.44 101 GLU A N 1
ATOM 769 C CA . GLU A 1 101 ? -4.711 6.108 22.281 1.00 86.44 101 GLU A CA 1
ATOM 770 C C . GLU A 1 101 ? -4.266 5.008 21.314 1.00 86.44 101 GLU A C 1
ATOM 772 O O . GLU A 1 101 ? -3.123 4.549 21.371 1.00 86.44 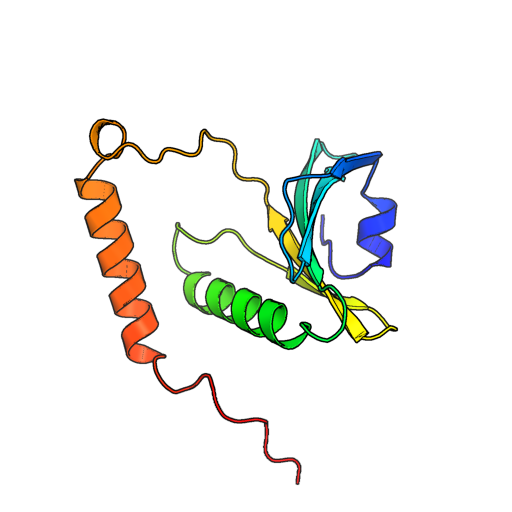101 GLU A O 1
ATOM 777 N N . GLN A 1 102 ? -5.134 4.608 20.380 1.00 82.50 102 GLN A N 1
ATOM 778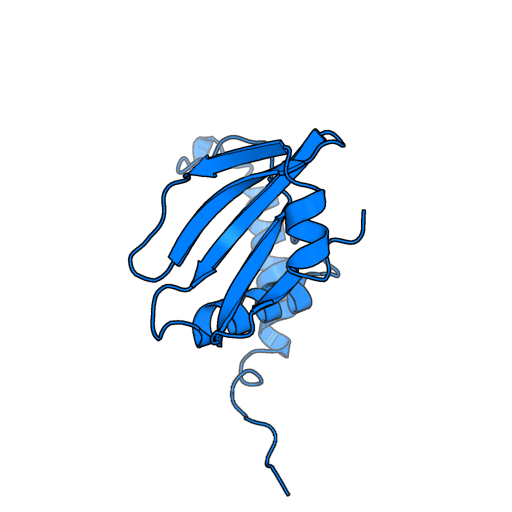 C CA . GLN A 1 102 ? -4.772 3.640 19.341 1.00 82.50 102 GLN A CA 1
ATOM 779 C C . GLN A 1 102 ? -3.665 4.182 18.430 1.00 82.50 102 GLN A C 1
ATOM 781 O O . GLN A 1 102 ? -2.727 3.450 18.111 1.00 82.50 102 GLN A O 1
ATOM 786 N N . ALA A 1 103 ? -3.725 5.465 18.063 1.00 83.31 103 ALA A N 1
ATOM 787 C CA . ALA A 1 103 ? -2.682 6.112 17.271 1.00 83.31 103 ALA A CA 1
ATOM 788 C C . ALA A 1 103 ? -1.334 6.156 18.015 1.00 83.31 103 ALA A C 1
ATOM 790 O O . ALA A 1 103 ? -0.297 5.861 17.424 1.00 83.31 103 ALA A O 1
ATOM 791 N N . ILE A 1 104 ? -1.332 6.456 19.318 1.00 86.19 104 ILE A N 1
ATOM 792 C CA . ILE A 1 104 ? -0.116 6.455 20.147 1.00 86.19 104 ILE A CA 1
ATOM 793 C C . ILE A 1 104 ? 0.494 5.052 20.216 1.00 86.19 104 ILE A C 1
ATOM 795 O O . ILE A 1 104 ? 1.698 4.896 19.999 1.00 86.19 104 ILE A O 1
ATOM 799 N N . HIS A 1 105 ? -0.315 4.024 20.488 1.00 83.69 105 HIS A N 1
ATOM 800 C CA . HIS A 1 105 ? 0.167 2.641 20.539 1.00 83.69 105 HIS A CA 1
ATOM 801 C C . HIS A 1 105 ? 0.746 2.187 19.197 1.00 83.69 105 HIS A C 1
ATOM 803 O O . HIS A 1 105 ? 1.827 1.593 19.165 1.00 83.69 105 HIS A O 1
ATOM 809 N N . LEU A 1 106 ? 0.072 2.529 18.096 1.00 82.62 106 LEU A N 1
ATOM 810 C CA . LEU A 1 106 ? 0.542 2.283 16.735 1.00 82.62 106 LEU A CA 1
ATOM 811 C C . LEU A 1 106 ? 1.910 2.928 16.487 1.00 82.62 106 LEU A C 1
ATOM 813 O O . LEU A 1 106 ? 2.854 2.249 16.084 1.00 82.62 106 LEU A O 1
ATOM 817 N N . LEU A 1 107 ? 2.038 4.229 16.759 1.00 86.12 107 LEU A N 1
ATOM 818 C CA . LEU A 1 107 ? 3.280 4.972 16.538 1.00 86.12 107 LEU A CA 1
ATOM 819 C C . LEU A 1 107 ? 4.429 4.422 17.386 1.00 86.12 107 LEU A C 1
ATOM 821 O O . LEU A 1 107 ? 5.545 4.271 16.890 1.00 86.12 107 LEU A O 1
ATOM 825 N N . LYS A 1 108 ? 4.160 4.062 18.646 1.00 87.25 108 LYS A N 1
ATOM 826 C CA . LYS A 1 108 ? 5.155 3.445 19.531 1.00 87.25 108 LYS A CA 1
ATOM 827 C C . LYS A 1 108 ? 5.659 2.115 18.969 1.00 87.25 108 LYS A C 1
ATOM 829 O O . LYS A 1 108 ? 6.869 1.903 18.937 1.00 87.25 108 LYS A O 1
ATOM 834 N N . ALA A 1 109 ? 4.759 1.251 18.504 1.00 82.00 109 ALA A N 1
ATOM 835 C CA . ALA A 1 109 ? 5.124 -0.038 17.923 1.00 82.00 109 ALA A CA 1
ATOM 836 C C . ALA A 1 109 ? 5.937 0.122 16.628 1.00 82.00 109 ALA A C 1
ATOM 838 O O . ALA A 1 109 ? 6.970 -0.529 16.471 1.00 82.00 109 ALA A O 1
ATOM 839 N N . ILE A 1 110 ? 5.530 1.039 15.738 1.00 83.44 110 ILE A N 1
ATOM 840 C CA . ILE A 1 110 ? 6.290 1.359 14.519 1.00 83.44 110 ILE A CA 1
ATOM 841 C C . ILE A 1 110 ? 7.699 1.830 14.884 1.00 83.44 110 ILE A C 1
ATOM 843 O O . ILE A 1 110 ? 8.666 1.288 14.358 1.00 83.44 110 ILE A O 1
ATOM 847 N N . HIS A 1 111 ? 7.834 2.785 15.810 1.00 84.00 111 HIS A N 1
ATOM 848 C CA . HIS A 1 111 ? 9.142 3.304 16.218 1.00 84.00 111 HIS A CA 1
ATOM 849 C C . HIS A 1 111 ? 10.042 2.241 16.852 1.00 84.00 111 HIS A C 1
ATOM 851 O O . HIS A 1 111 ? 11.245 2.243 16.608 1.00 84.00 111 HIS A O 1
ATOM 857 N N . GLN A 1 112 ? 9.492 1.318 17.643 1.00 83.81 112 GLN A N 1
ATOM 858 C CA . GLN A 1 112 ? 10.275 0.224 18.225 1.00 83.81 112 GLN A CA 1
ATOM 859 C C . GLN A 1 112 ? 10.835 -0.719 17.153 1.00 83.81 112 GLN A C 1
ATOM 861 O O . GLN A 1 112 ? 11.989 -1.134 17.249 1.00 83.81 112 GLN A O 1
ATOM 866 N N . ILE A 1 113 ? 10.043 -1.022 16.121 1.00 78.31 113 ILE A N 1
ATOM 867 C CA . ILE A 1 113 ? 10.468 -1.872 15.002 1.00 78.31 113 ILE A CA 1
ATOM 868 C C . ILE A 1 113 ? 11.492 -1.145 14.139 1.00 78.31 113 ILE A C 1
ATOM 870 O O . ILE A 1 113 ? 12.531 -1.702 13.804 1.00 78.31 113 ILE A O 1
ATOM 874 N N . THR A 1 114 ? 11.235 0.109 13.769 1.00 71.94 114 THR A N 1
ATOM 875 C CA . THR A 1 114 ? 12.149 0.830 12.882 1.00 71.94 114 THR A CA 1
ATOM 876 C C . THR A 1 114 ? 13.466 1.170 13.572 1.00 71.94 114 THR A C 1
ATOM 878 O O . THR A 1 114 ? 14.497 1.153 12.903 1.00 71.94 114 THR A O 1
ATOM 881 N N . ALA A 1 115 ? 13.487 1.412 14.887 1.00 73.25 115 ALA A N 1
ATOM 882 C CA . ALA A 1 115 ? 14.709 1.736 15.631 1.00 73.25 115 ALA A CA 1
ATOM 883 C C . ALA A 1 115 ? 15.804 0.659 15.514 1.00 73.25 115 ALA A C 1
ATOM 885 O O . ALA A 1 115 ? 16.981 1.000 15.428 1.00 73.25 115 ALA A O 1
ATOM 886 N N . THR A 1 116 ? 15.448 -0.627 15.441 1.00 67.81 116 THR A N 1
ATOM 887 C CA . THR A 1 116 ? 16.418 -1.732 15.275 1.00 67.81 116 THR A CA 1
ATOM 888 C C . THR A 1 116 ? 16.896 -1.911 13.825 1.00 67.81 116 THR A C 1
ATOM 890 O O . THR A 1 116 ? 17.841 -2.663 13.558 1.00 67.81 116 THR A O 1
ATOM 893 N N . HIS A 1 117 ? 16.268 -1.204 12.881 1.00 64.50 117 HIS A N 1
ATOM 894 C CA . HIS A 1 117 ? 16.515 -1.292 11.439 1.00 64.50 117 HIS A CA 1
ATOM 895 C C . HIS A 1 117 ? 16.972 0.036 10.804 1.00 64.50 117 HIS A C 1
ATOM 897 O O . HIS A 1 117 ? 17.382 0.049 9.638 1.00 64.50 117 HIS A O 1
ATOM 903 N N . HIS A 1 118 ? 16.967 1.140 11.562 1.00 57.97 118 HIS A N 1
ATOM 904 C CA . HIS A 1 118 ? 17.498 2.437 11.146 1.00 57.97 118 HIS A CA 1
ATOM 905 C C . HIS A 1 118 ? 18.986 2.298 10.772 1.00 57.97 118 HIS A C 1
ATOM 907 O O . HIS A 1 118 ? 19.810 1.885 11.582 1.00 57.97 118 HIS A O 1
ATOM 913 N N . GLY A 1 119 ? 19.326 2.608 9.514 1.00 56.16 119 GLY A N 1
ATOM 914 C CA . GLY A 1 119 ? 20.699 2.560 8.986 1.00 56.16 119 GLY A CA 1
ATOM 915 C C . GLY A 1 119 ? 21.081 1.311 8.175 1.00 56.16 119 GLY A C 1
ATOM 916 O O . GLY A 1 119 ? 22.102 1.336 7.499 1.00 56.16 119 GLY A O 1
ATOM 917 N N . LYS A 1 120 ? 20.264 0.245 8.144 1.00 53.22 120 LYS A N 1
ATOM 918 C CA . LYS A 1 120 ? 20.540 -0.962 7.320 1.00 53.22 120 LYS A CA 1
ATOM 919 C C . LYS A 1 120 ? 20.012 -0.892 5.879 1.00 53.22 120 LYS A C 1
ATOM 921 O O . LYS A 1 120 ? 20.171 -1.841 5.121 1.00 53.22 120 LYS A O 1
ATOM 926 N N . VAL A 1 121 ? 19.389 0.221 5.488 1.00 48.50 121 VAL A N 1
ATOM 927 C CA . VAL A 1 121 ? 18.754 0.395 4.163 1.00 48.50 121 VAL A CA 1
ATOM 928 C C . VAL A 1 121 ? 19.768 0.782 3.069 1.00 48.50 121 VAL A C 1
ATOM 930 O O . VAL A 1 121 ? 19.437 0.810 1.889 1.00 48.50 121 VAL A O 1
ATOM 933 N N . SER A 1 122 ? 21.027 1.035 3.431 1.00 43.06 122 SER A N 1
ATOM 934 C CA . SER A 1 122 ? 22.085 1.451 2.509 1.00 43.06 122 SER A CA 1
ATOM 935 C C . SER A 1 122 ? 23.254 0.474 2.523 1.00 43.06 122 SER A C 1
ATOM 937 O O . SER A 1 122 ? 24.264 0.706 3.179 1.00 43.06 122 SER A O 1
ATOM 939 N N . SER A 1 123 ? 23.133 -0.618 1.779 1.00 39.03 123 SER A N 1
ATOM 940 C CA . SER A 1 123 ? 24.269 -1.237 1.092 1.00 39.03 123 SER A CA 1
ATOM 941 C C . SER A 1 123 ? 23.715 -2.052 -0.076 1.00 39.03 123 SER A C 1
ATOM 943 O O . SER A 1 123 ? 22.883 -2.932 0.155 1.00 39.03 123 SER A O 1
ATOM 945 N N . PRO A 1 124 ? 24.125 -1.786 -1.329 1.00 38.53 124 PRO A N 1
ATOM 946 C CA . PRO A 1 124 ? 23.980 -2.789 -2.374 1.00 38.53 124 PRO A CA 1
ATOM 947 C C . PRO A 1 124 ? 24.708 -4.059 -1.904 1.00 38.53 124 PRO A C 1
ATOM 949 O O . PRO A 1 124 ? 25.705 -3.936 -1.185 1.00 38.53 124 PRO A O 1
ATOM 952 N N . PRO A 1 125 ? 24.276 -5.272 -2.290 1.00 43.50 125 PRO A N 1
ATOM 953 C CA . PRO A 1 125 ? 25.161 -6.418 -2.164 1.00 43.50 125 PRO A CA 1
ATOM 954 C C . PRO A 1 125 ? 26.446 -6.077 -2.923 1.00 43.50 125 PRO A C 1
ATOM 956 O O . PRO A 1 125 ? 26.395 -5.735 -4.106 1.00 43.50 125 PRO A O 1
ATOM 959 N N . ALA A 1 126 ? 27.579 -6.099 -2.222 1.00 48.12 126 ALA A N 1
ATOM 960 C CA . ALA A 1 126 ? 28.878 -6.053 -2.864 1.00 48.12 126 ALA A CA 1
ATOM 961 C C . ALA A 1 126 ? 28.946 -7.273 -3.787 1.00 48.12 126 ALA A C 1
ATOM 963 O O . ALA A 1 126 ? 29.000 -8.412 -3.326 1.00 48.12 126 ALA A O 1
ATOM 964 N N . SER A 1 127 ? 28.831 -7.027 -5.087 1.00 44.66 127 SER A N 1
ATOM 965 C CA . SER A 1 127 ? 29.153 -7.999 -6.118 1.00 44.66 127 SER A CA 1
ATOM 966 C C . SER A 1 127 ? 30.631 -8.353 -5.971 1.00 44.66 127 SER A C 1
ATOM 968 O O . SER A 1 127 ? 31.481 -7.481 -6.167 1.00 44.66 127 SER A O 1
ATOM 970 N N . PHE A 1 128 ? 30.898 -9.596 -5.576 1.00 39.59 128 PHE A N 1
ATOM 971 C CA . PHE A 1 128 ? 32.156 -10.280 -5.862 1.00 39.59 128 PHE A CA 1
ATOM 972 C C . PHE A 1 128 ? 32.098 -10.856 -7.276 1.00 39.59 128 PHE A C 1
ATOM 974 O O . PHE A 1 128 ? 30.992 -11.294 -7.675 1.00 39.59 128 PHE A O 1
#

Sequence (128 aa):
MQLDSPGTLKQCIISQRPLQGGLTHDNTLLICADGSQWVCKRSLGRHQSGLATEANTYSLLANTHFALPTKLIRSDNASQMLLRPYIEGTTTTSWAQLNVEQAIHLLKAIHQITATHHGKVSSPPASF

Secondary structure (DSSP, 8-state):
----SHHHHHHHEEEEEEEEEETTEEEEEEEETTS-EEEEEEE-TTTHHHHHHHHHHHHHTTTSTT----EEEEPTTS-EEEEEE---S-----GGGS-HHHHHHHHHHHHHHHHTTTTTT-------

InterPro domains:
  IPR011009 Protein kinase-like domain superfamily [SSF56112] (12-120)

Radius of gyration: 16.66 Å; chains: 1; bounding box: 46×31×41 Å

pLDDT: mean 79.04, std 13.18, range [38.53, 93.81]